Protein AF-A0A0C2FNZ2-F1 (afdb_monomer_lite)

Structure (mmCIF, N/CA/C/O backbone):
data_AF-A0A0C2FNZ2-F1
#
_entry.id   AF-A0A0C2FNZ2-F1
#
loop_
_atom_site.group_PDB
_atom_site.id
_atom_site.type_symbol
_atom_site.label_atom_id
_atom_site.label_alt_id
_atom_site.label_comp_id
_atom_site.label_asym_id
_atom_site.label_entity_id
_atom_site.label_seq_id
_atom_site.pdbx_PDB_ins_code
_atom_site.Cartn_x
_atom_site.Cartn_y
_atom_site.Cartn_z
_atom_site.occupancy
_atom_site.B_iso_or_equiv
_atom_site.auth_seq_id
_atom_site.auth_comp_id
_atom_site.auth_asym_id
_atom_site.auth_atom_id
_atom_site.pdbx_PDB_model_num
ATOM 1 N N . MET A 1 1 ? 77.112 -28.701 -34.394 1.00 52.25 1 MET A N 1
ATOM 2 C CA . MET A 1 1 ? 75.797 -28.163 -34.004 1.00 52.25 1 MET A CA 1
ATOM 3 C C . MET A 1 1 ? 74.976 -28.068 -35.262 1.00 52.25 1 MET A C 1
ATOM 5 O O . MET A 1 1 ? 75.379 -27.336 -36.154 1.00 52.25 1 MET A O 1
ATOM 9 N N . GLN A 1 2 ? 73.890 -28.813 -35.340 1.00 42.31 2 GLN A N 1
ATOM 10 C CA . GLN A 1 2 ? 72.737 -28.425 -36.137 1.00 42.31 2 GLN A CA 1
ATOM 11 C C . GLN A 1 2 ? 71.600 -29.243 -35.554 1.00 42.31 2 GLN A C 1
ATOM 13 O O . GLN A 1 2 ? 71.521 -30.451 -35.731 1.00 42.31 2 GLN A O 1
ATOM 18 N N . VA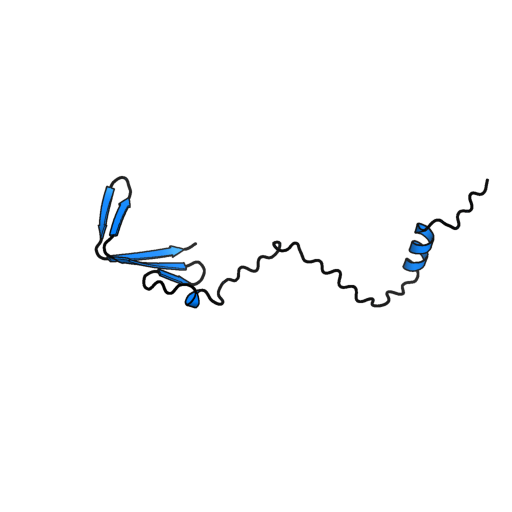L A 1 3 ? 70.889 -28.593 -34.641 1.00 49.69 3 VAL A N 1
ATOM 19 C CA . VAL A 1 3 ? 69.560 -29.026 -34.239 1.00 49.69 3 VAL A CA 1
ATOM 20 C C . VAL A 1 3 ? 68.750 -28.798 -35.505 1.00 49.69 3 VAL A C 1
ATOM 22 O O . VAL A 1 3 ? 68.749 -27.669 -35.991 1.00 49.69 3 VAL A O 1
ATOM 25 N N . ASP A 1 4 ? 68.216 -29.857 -36.106 1.00 48.78 4 ASP A N 1
ATOM 26 C CA . ASP A 1 4 ? 67.391 -29.740 -37.306 1.00 48.78 4 ASP A CA 1
ATOM 27 C C . ASP A 1 4 ? 66.199 -28.831 -36.959 1.00 48.78 4 ASP A C 1
ATOM 29 O O . ASP A 1 4 ? 65.287 -29.209 -36.226 1.00 48.78 4 ASP A O 1
ATOM 33 N N . GLU A 1 5 ? 66.285 -27.575 -37.395 1.00 57.56 5 GLU A N 1
ATOM 34 C CA . GLU A 1 5 ? 65.419 -26.451 -37.007 1.00 57.56 5 GLU A CA 1
ATOM 35 C C . GLU A 1 5 ? 64.095 -26.425 -37.800 1.00 57.56 5 GLU A C 1
ATOM 37 O O . GLU A 1 5 ? 63.333 -25.461 -37.716 1.00 57.56 5 GLU A O 1
ATOM 42 N N . ASP A 1 6 ? 63.819 -27.489 -38.563 1.00 56.34 6 ASP A N 1
ATOM 43 C CA . ASP A 1 6 ? 62.746 -27.570 -39.564 1.00 56.34 6 ASP A CA 1
ATOM 44 C C . ASP A 1 6 ? 61.444 -28.220 -39.056 1.00 56.34 6 ASP A C 1
ATOM 46 O O . ASP A 1 6 ? 60.476 -28.346 -39.812 1.00 56.34 6 ASP A O 1
ATOM 50 N N . ASP A 1 7 ? 61.381 -28.605 -37.779 1.00 59.69 7 ASP A N 1
ATOM 51 C CA . ASP A 1 7 ? 60.167 -29.156 -37.152 1.00 59.69 7 ASP A CA 1
ATOM 52 C C . ASP A 1 7 ? 59.623 -28.278 -36.015 1.00 59.69 7 ASP A C 1
ATOM 54 O O . ASP A 1 7 ? 58.913 -28.751 -35.128 1.00 59.69 7 ASP A O 1
ATOM 58 N N . ASP A 1 8 ? 59.913 -26.973 -36.048 1.00 69.12 8 ASP A N 1
ATOM 59 C CA . ASP A 1 8 ? 59.240 -26.012 -35.176 1.00 69.12 8 ASP A CA 1
ATOM 60 C C . ASP A 1 8 ? 57.819 -25.728 -35.718 1.00 69.12 8 ASP A C 1
ATOM 62 O O . ASP A 1 8 ? 57.666 -25.068 -36.758 1.00 69.12 8 ASP A O 1
ATOM 66 N N . PRO A 1 9 ? 56.747 -26.218 -35.059 1.00 63.44 9 PRO A N 1
ATOM 67 C CA . PRO A 1 9 ? 55.374 -26.083 -35.551 1.00 63.44 9 PRO A CA 1
ATOM 68 C C . PRO A 1 9 ? 54.945 -24.617 -35.692 1.00 63.44 9 PRO A C 1
ATOM 70 O O . PRO A 1 9 ? 54.048 -24.309 -36.478 1.00 63.44 9 PRO A O 1
ATOM 73 N N . ILE A 1 10 ? 55.613 -23.707 -34.976 1.00 64.75 10 ILE A N 1
ATOM 74 C CA . ILE A 1 10 ? 55.324 -22.274 -34.979 1.00 64.75 10 ILE A CA 1
ATOM 75 C C . ILE A 1 10 ? 55.731 -21.613 -36.305 1.00 64.75 10 ILE A C 1
ATOM 77 O O . ILE A 1 10 ? 55.003 -20.754 -36.803 1.00 64.75 10 ILE A O 1
ATOM 81 N N . ARG A 1 11 ? 56.836 -22.042 -36.937 1.00 67.44 11 ARG A N 1
ATOM 82 C CA . ARG A 1 11 ? 57.281 -21.501 -38.239 1.00 67.44 11 ARG A CA 1
ATOM 83 C C . ARG A 1 11 ? 56.346 -21.899 -39.385 1.00 67.44 11 ARG A C 1
ATOM 85 O O . ARG A 1 11 ? 55.980 -21.045 -40.186 1.00 67.44 11 ARG A O 1
ATOM 92 N N . ARG A 1 12 ? 55.861 -23.151 -39.404 1.00 65.25 12 ARG A N 1
ATOM 93 C CA . ARG A 1 12 ? 54.853 -23.613 -40.386 1.00 65.25 12 ARG A CA 1
ATOM 94 C C . ARG A 1 12 ? 53.542 -22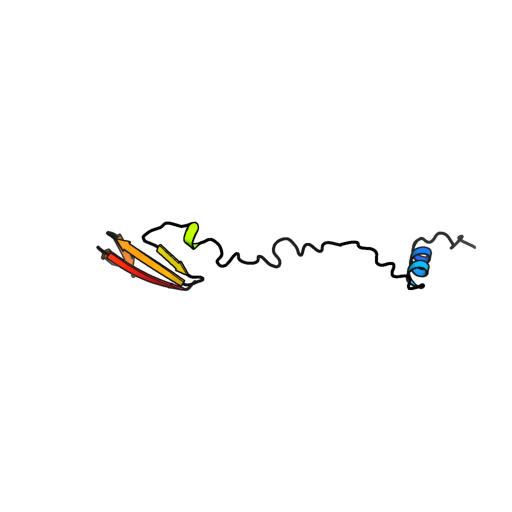.824 -40.302 1.00 65.25 12 ARG A C 1
ATOM 96 O O . ARG A 1 12 ? 52.892 -22.608 -41.321 1.00 65.25 12 ARG A O 1
ATOM 103 N N . ILE A 1 13 ? 53.150 -22.413 -39.096 1.00 65.19 13 ILE A N 1
ATOM 104 C CA . ILE A 1 13 ? 51.951 -21.596 -38.865 1.00 65.19 13 ILE A CA 1
ATOM 105 C C . ILE A 1 13 ? 52.181 -20.156 -39.340 1.00 65.19 13 ILE A C 1
ATOM 107 O O . ILE A 1 13 ? 51.307 -19.593 -39.991 1.00 65.19 13 ILE A O 1
ATOM 111 N N . ALA A 1 14 ? 53.358 -19.582 -39.081 1.00 66.62 14 ALA A N 1
ATOM 112 C CA . ALA A 1 14 ? 53.702 -18.227 -39.512 1.00 66.62 14 ALA A CA 1
ATOM 113 C C . ALA A 1 14 ? 53.735 -18.076 -41.045 1.00 66.62 14 ALA A C 1
ATOM 115 O O . ALA A 1 14 ? 53.179 -17.110 -41.567 1.00 66.62 14 ALA A O 1
ATOM 116 N N . ASP A 1 15 ? 54.298 -19.048 -41.771 1.00 63.78 15 ASP A N 1
ATOM 117 C CA . ASP A 1 15 ? 54.333 -19.018 -43.242 1.00 63.78 15 ASP A CA 1
ATOM 118 C C . ASP A 1 15 ? 52.937 -19.165 -43.866 1.00 63.78 15 ASP A C 1
ATOM 120 O O . ASP A 1 15 ? 52.647 -18.557 -44.894 1.00 63.78 15 ASP A O 1
ATOM 124 N N . ARG A 1 16 ? 52.033 -19.912 -43.216 1.00 60.66 16 ARG A N 1
ATOM 125 C CA . ARG A 1 16 ? 50.633 -20.054 -43.652 1.00 60.66 16 ARG A CA 1
ATOM 126 C C . ARG A 1 16 ? 49.803 -18.781 -43.427 1.00 60.66 16 ARG A C 1
ATOM 128 O O . ARG A 1 16 ? 48.806 -18.592 -44.109 1.00 60.66 16 ARG A O 1
ATOM 135 N N . ILE A 1 17 ? 50.200 -17.918 -42.490 1.00 63.25 17 ILE A N 1
ATOM 136 C CA . ILE A 1 17 ? 49.526 -16.638 -42.205 1.00 63.25 17 ILE A CA 1
ATOM 137 C C . ILE A 1 17 ? 50.089 -15.495 -43.080 1.0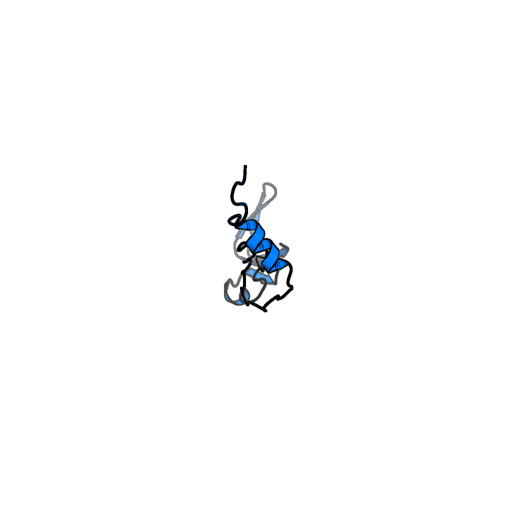0 63.25 17 ILE A C 1
ATOM 139 O O . ILE A 1 17 ? 49.408 -14.497 -43.303 1.00 63.25 17 ILE A O 1
ATOM 143 N N . GLY A 1 18 ? 51.324 -15.624 -43.587 1.00 60.59 18 GLY A N 1
ATOM 144 C CA . GLY A 1 18 ? 51.998 -14.598 -44.397 1.00 60.59 18 GLY A CA 1
ATOM 145 C C . GLY A 1 18 ? 51.544 -14.501 -45.861 1.00 60.59 18 GLY A C 1
ATOM 146 O O . GLY A 1 18 ? 51.696 -13.443 -46.473 1.00 60.59 18 GLY A O 1
ATOM 147 N N . ASP A 1 19 ? 50.969 -15.566 -46.420 1.00 57.28 19 ASP A N 1
ATOM 148 C CA . ASP A 1 19 ? 50.263 -15.549 -47.706 1.00 57.28 19 ASP A CA 1
ATOM 149 C C . ASP A 1 19 ? 48.772 -15.359 -47.420 1.00 57.28 19 ASP A C 1
ATOM 151 O O . ASP A 1 19 ? 48.117 -16.264 -46.912 1.00 57.28 19 ASP A O 1
ATOM 155 N N . GLY A 1 20 ? 48.260 -14.152 -47.671 1.00 55.53 20 GLY A N 1
ATOM 156 C CA . GLY A 1 20 ? 46.917 -13.683 -47.321 1.00 55.53 20 GLY A CA 1
ATOM 157 C C . GLY A 1 20 ? 45.750 -14.382 -48.032 1.00 55.53 20 GLY A C 1
ATOM 158 O O . GLY A 1 20 ? 44.830 -13.708 -48.494 1.00 55.53 20 GLY A O 1
ATOM 159 N N . GLN A 1 21 ? 45.735 -15.712 -48.084 1.00 49.22 21 GLN A N 1
ATOM 160 C CA . GLN A 1 21 ? 44.534 -16.510 -48.295 1.00 49.22 21 GLN A CA 1
ATOM 161 C C . GLN A 1 21 ? 43.743 -16.588 -46.986 1.00 49.22 21 GLN A C 1
ATOM 163 O O . GLN A 1 21 ? 43.728 -17.592 -46.278 1.00 49.22 21 GLN A O 1
ATOM 168 N N . ILE A 1 22 ? 43.048 -15.493 -46.679 1.00 48.09 22 ILE A N 1
ATOM 169 C CA . ILE A 1 22 ? 41.818 -15.553 -45.890 1.00 48.09 22 ILE A CA 1
ATOM 170 C C . ILE A 1 22 ? 40.770 -16.279 -46.738 1.00 48.09 22 ILE A C 1
ATOM 172 O O . ILE A 1 22 ? 39.950 -15.671 -47.421 1.00 48.09 22 ILE A O 1
ATOM 176 N N . GLU A 1 23 ? 40.855 -17.607 -46.767 1.00 45.53 23 GLU A N 1
ATOM 177 C CA . GLU A 1 23 ? 39.716 -18.421 -47.156 1.00 45.53 23 GLU A CA 1
ATOM 178 C C . GLU A 1 23 ? 38.626 -18.158 -46.117 1.00 45.53 23 GLU A C 1
ATOM 180 O O . GLU A 1 23 ? 38.834 -18.359 -44.919 1.00 45.53 23 GLU A O 1
ATOM 185 N N . ASP A 1 24 ? 37.520 -17.611 -46.617 1.00 49.75 24 ASP A N 1
ATOM 186 C CA . ASP A 1 24 ? 36.241 -17.318 -45.975 1.00 49.75 24 ASP A CA 1
ATOM 187 C C . ASP A 1 24 ? 35.688 -18.593 -45.317 1.00 49.75 24 ASP A C 1
ATOM 189 O O . ASP A 1 24 ? 34.837 -19.309 -45.838 1.00 49.75 24 ASP A O 1
ATOM 193 N N . GLY A 1 25 ? 36.316 -18.959 -44.206 1.00 40.91 25 GLY A N 1
ATOM 194 C CA . GLY A 1 25 ? 36.027 -20.128 -43.409 1.00 40.91 25 GLY A CA 1
ATOM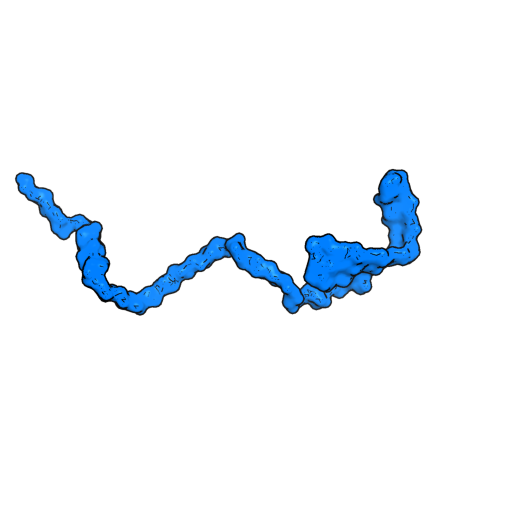 195 C C . GLY A 1 25 ? 35.074 -19.713 -42.318 1.00 40.91 25 GLY A C 1
ATOM 196 O O . GLY A 1 25 ? 35.508 -19.315 -41.239 1.00 40.91 25 GLY A O 1
ATOM 197 N N . GLU A 1 26 ? 33.789 -19.817 -42.639 1.00 48.97 26 GLU A N 1
ATOM 198 C CA . GLU A 1 26 ? 32.647 -19.881 -41.737 1.00 48.97 26 GLU A CA 1
ATOM 199 C C . GLU A 1 26 ? 32.965 -20.760 -40.514 1.00 48.97 26 GLU A C 1
ATOM 201 O O . GLU A 1 26 ? 32.659 -21.948 -40.441 1.00 48.97 26 GLU A O 1
ATOM 206 N N . GLN A 1 27 ? 33.620 -20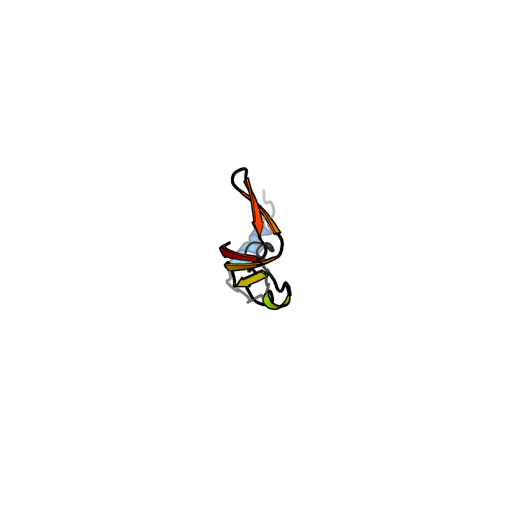.178 -39.523 1.00 41.56 27 GLN A N 1
ATOM 207 C CA . GLN A 1 27 ? 33.686 -20.699 -38.175 1.00 41.56 27 GLN A CA 1
ATOM 208 C C . GLN A 1 27 ? 33.102 -19.596 -37.328 1.00 41.56 27 GLN A C 1
ATOM 210 O O . GLN A 1 27 ? 33.791 -18.691 -36.868 1.00 41.56 27 GLN A O 1
ATOM 215 N N . ALA A 1 28 ? 31.779 -19.673 -37.204 1.00 45.16 28 ALA A N 1
ATOM 216 C CA . ALA A 1 28 ? 31.030 -19.078 -36.124 1.00 45.16 28 ALA A CA 1
ATOM 217 C C . ALA A 1 28 ? 31.653 -19.567 -34.810 1.00 45.16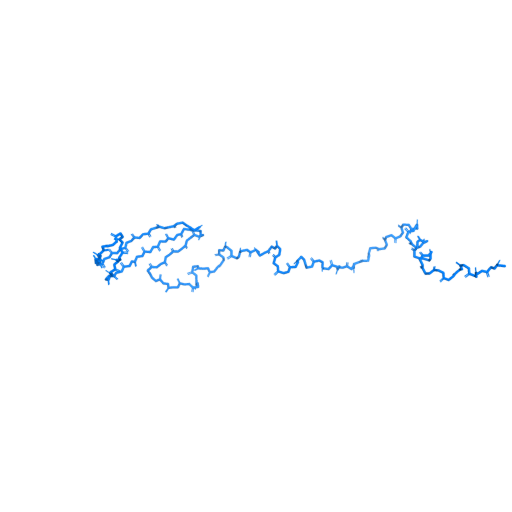 28 ALA A C 1
ATOM 219 O O . ALA A 1 28 ? 31.216 -20.545 -34.206 1.00 45.16 28 ALA A O 1
ATOM 220 N N . ILE A 1 29 ? 32.722 -18.896 -34.385 1.00 41.69 29 ILE A N 1
ATOM 221 C CA . ILE A 1 29 ? 33.051 -18.779 -32.980 1.00 41.69 29 ILE A CA 1
ATOM 222 C C . ILE A 1 29 ? 31.901 -17.935 -32.466 1.00 41.69 29 ILE A C 1
ATOM 224 O O . ILE A 1 29 ? 31.890 -16.712 -32.578 1.00 41.69 29 ILE A O 1
ATOM 228 N N . VAL A 1 30 ? 30.848 -18.632 -32.059 1.00 47.16 30 VAL A N 1
ATOM 229 C CA . VAL A 1 30 ? 29.793 -18.053 -31.262 1.00 47.16 30 VAL A CA 1
ATOM 230 C C . VAL A 1 30 ? 30.511 -17.639 -29.980 1.00 47.16 30 VAL A C 1
ATOM 232 O O . VAL A 1 30 ? 30.674 -18.438 -29.060 1.00 47.16 30 VAL A O 1
ATOM 235 N N . GLU A 1 31 ? 31.040 -16.414 -29.947 1.00 48.72 31 GLU A N 1
ATOM 236 C CA . GLU A 1 31 ? 31.051 -15.652 -28.708 1.00 48.72 31 GLU A CA 1
ATOM 237 C C . GLU A 1 31 ? 29.573 -15.531 -28.332 1.00 48.72 31 GLU A C 1
ATOM 239 O O . GLU A 1 31 ? 28.895 -14.557 -28.648 1.00 48.72 31 GLU A O 1
ATOM 244 N N . GLU A 1 32 ? 29.040 -16.588 -27.714 1.00 49.66 32 GLU A N 1
ATOM 245 C CA . GLU A 1 32 ? 28.000 -16.414 -26.722 1.00 49.66 32 GLU A CA 1
ATOM 246 C C . GLU A 1 32 ? 28.675 -15.585 -25.642 1.00 49.66 32 GLU A C 1
ATOM 248 O O . GLU A 1 32 ? 29.340 -16.102 -24.741 1.00 49.66 32 GLU A O 1
ATOM 253 N N . ASP A 1 33 ? 28.577 -14.270 -25.832 1.00 52.16 33 ASP A N 1
ATOM 254 C CA . ASP A 1 33 ? 28.679 -13.279 -24.783 1.00 52.16 33 ASP A CA 1
ATOM 255 C C . ASP A 1 33 ? 28.012 -13.921 -23.556 1.00 52.16 33 ASP A C 1
ATOM 257 O O . ASP A 1 33 ? 26.849 -14.337 -23.665 1.00 52.16 33 ASP A O 1
ATOM 261 N N . PRO A 1 34 ? 28.779 -14.189 -22.479 1.00 56.44 34 PRO A N 1
ATOM 262 C CA . PRO A 1 34 ? 28.396 -15.080 -21.389 1.00 56.44 34 PRO A CA 1
ATOM 263 C C . PRO A 1 34 ? 26.956 -14.795 -21.032 1.00 56.44 34 PRO A C 1
ATOM 265 O O . PRO A 1 34 ? 26.688 -13.637 -20.765 1.00 56.44 34 PRO A O 1
ATOM 268 N N . LEU A 1 35 ? 26.081 -15.807 -21.107 1.00 51.12 35 LEU A N 1
ATOM 269 C CA . LEU A 1 35 ? 24.603 -15.806 -21.043 1.00 51.12 35 LEU A CA 1
ATOM 270 C C . LEU A 1 35 ? 23.965 -14.940 -19.914 1.00 51.12 35 LEU A C 1
ATOM 272 O O . LEU A 1 35 ? 23.209 -15.454 -19.092 1.00 51.12 35 LEU A O 1
ATOM 276 N N . ASN A 1 36 ? 24.347 -13.660 -19.842 1.00 53.44 36 ASN A N 1
ATOM 277 C CA . ASN A 1 36 ? 24.095 -12.589 -18.870 1.00 53.44 36 ASN A CA 1
ATOM 278 C C . ASN A 1 36 ? 24.951 -11.292 -19.108 1.00 53.44 36 ASN A C 1
ATOM 280 O O . ASN A 1 36 ? 25.146 -10.511 -18.178 1.00 53.44 36 ASN A O 1
ATOM 284 N N . SER A 1 37 ? 25.532 -11.027 -20.287 1.00 49.97 37 SER A N 1
ATOM 285 C CA . SER A 1 37 ? 26.091 -9.684 -20.611 1.00 49.97 37 SER A CA 1
ATOM 286 C C . SER A 1 37 ? 25.060 -8.732 -21.219 1.00 49.97 37 SER A C 1
ATOM 288 O O . SER A 1 37 ? 25.275 -7.525 -21.302 1.00 49.97 37 SER A O 1
ATOM 290 N N . GLY A 1 38 ? 23.941 -9.300 -21.653 1.00 50.50 38 GLY A N 1
ATOM 291 C CA . GLY A 1 38 ? 22.783 -8.636 -22.223 1.00 50.50 38 GLY A CA 1
ATOM 292 C C . GLY A 1 38 ? 21.569 -9.495 -21.919 1.00 50.50 38 GLY A C 1
ATOM 293 O O . GLY A 1 38 ? 21.022 -10.123 -22.818 1.00 50.50 38 GLY A O 1
ATOM 294 N N . ASP A 1 39 ? 21.209 -9.585 -20.634 1.00 49.25 39 ASP A N 1
ATOM 295 C CA . ASP A 1 39 ? 19.837 -9.903 -20.239 1.00 49.25 39 ASP A CA 1
ATOM 296 C C . ASP A 1 39 ? 18.967 -8.837 -20.908 1.00 49.25 39 ASP A C 1
ATOM 298 O O . ASP A 1 39 ? 18.839 -7.719 -20.405 1.00 49.25 39 ASP A O 1
ATOM 302 N N . ASP A 1 40 ? 18.502 -9.130 -22.126 1.00 56.44 40 ASP A N 1
ATOM 303 C CA . ASP A 1 40 ? 17.436 -8.380 -22.766 1.00 56.44 40 ASP A CA 1
ATOM 304 C C . ASP A 1 40 ? 16.246 -8.598 -21.849 1.00 56.44 40 ASP A C 1
ATOM 306 O O . ASP A 1 40 ? 15.544 -9.614 -21.924 1.00 56.44 40 ASP A O 1
ATOM 310 N N . GLN A 1 41 ? 16.142 -7.690 -20.872 1.00 56.16 41 GLN A N 1
ATOM 311 C CA . GLN A 1 41 ? 15.007 -7.542 -19.995 1.00 56.16 41 GLN A CA 1
ATOM 312 C C . GLN A 1 41 ? 13.814 -7.741 -20.905 1.00 56.16 41 GLN A C 1
ATOM 314 O O . GLN A 1 41 ? 13.601 -6.935 -21.807 1.00 56.16 41 GLN A O 1
ATOM 319 N N . SER A 1 42 ? 13.099 -8.850 -20.737 1.00 58.56 42 SER A N 1
ATOM 320 C CA . SER A 1 42 ? 11.888 -9.123 -21.497 1.00 58.56 42 SER A CA 1
ATOM 321 C C . SER A 1 42 ? 10.837 -8.129 -20.991 1.00 58.56 42 SER A C 1
ATOM 323 O O . SER A 1 42 ? 9.970 -8.438 -20.175 1.00 58.56 42 SER A O 1
ATOM 325 N N . ASP A 1 43 ? 11.027 -6.873 -21.377 1.00 55.66 43 ASP A N 1
ATOM 326 C CA . ASP A 1 43 ? 10.389 -5.663 -20.898 1.00 55.66 43 ASP A CA 1
ATOM 327 C C . ASP A 1 43 ? 9.232 -5.370 -21.825 1.00 55.66 43 ASP A C 1
ATOM 329 O O . ASP A 1 43 ? 9.286 -4.388 -22.540 1.00 55.66 43 ASP A O 1
ATOM 333 N N . ASP A 1 44 ? 8.237 -6.261 -21.886 1.00 54.28 44 ASP A N 1
ATOM 334 C CA . ASP A 1 44 ? 6.828 -5.881 -22.107 1.00 54.28 44 ASP A CA 1
ATOM 335 C C . ASP A 1 44 ? 5.967 -6.991 -22.742 1.00 54.28 44 ASP A C 1
ATOM 337 O O . ASP A 1 44 ? 4.746 -6.890 -22.662 1.00 54.28 44 ASP A O 1
ATOM 341 N N . GLU A 1 45 ? 6.508 -8.061 -23.335 1.00 51.31 45 GLU A N 1
ATOM 342 C CA . GLU A 1 45 ? 5.691 -8.812 -24.315 1.00 51.31 45 GLU A CA 1
ATOM 343 C C . GLU A 1 45 ? 4.600 -9.760 -23.773 1.00 51.31 45 GLU A C 1
ATOM 345 O O . GLU A 1 45 ? 3.786 -10.212 -24.570 1.00 51.31 45 GLU A O 1
ATOM 350 N N . ASP A 1 46 ? 4.487 -10.032 -22.464 1.00 51.91 46 ASP A N 1
ATOM 351 C CA . ASP A 1 46 ? 3.380 -10.888 -21.972 1.00 51.91 46 ASP A CA 1
ATOM 352 C C . ASP A 1 46 ? 3.001 -10.685 -20.488 1.00 51.91 46 ASP A C 1
ATOM 354 O O . ASP A 1 46 ? 2.494 -11.585 -19.818 1.00 51.91 46 ASP A O 1
ATOM 358 N N . LEU A 1 47 ? 3.260 -9.502 -19.914 1.00 53.72 47 LEU A N 1
ATOM 359 C CA . LEU A 1 47 ? 2.955 -9.251 -18.491 1.00 53.72 47 LEU A CA 1
ATOM 360 C C . LEU A 1 47 ? 1.523 -8.768 -18.233 1.00 53.72 47 LEU A C 1
ATOM 362 O O . LEU A 1 47 ? 1.042 -8.936 -17.113 1.00 53.72 47 LEU A O 1
ATOM 366 N N . GLU A 1 48 ? 0.819 -8.257 -19.252 1.00 53.16 48 GLU A N 1
ATOM 367 C CA . GLU A 1 48 ? -0.643 -8.067 -19.186 1.00 53.16 48 GLU A CA 1
ATOM 368 C C . GLU A 1 48 ? -1.391 -9.407 -19.067 1.00 53.16 48 GLU A C 1
ATOM 370 O O . GLU A 1 48 ? -2.491 -9.458 -18.529 1.00 53.16 48 GLU A O 1
ATOM 375 N N . THR A 1 49 ? -0.775 -10.494 -19.524 1.00 52.16 49 THR A N 1
ATOM 376 C CA . THR A 1 49 ? -1.341 -11.847 -19.637 1.00 52.16 49 THR A CA 1
ATOM 377 C C . THR A 1 49 ? -0.881 -12.781 -18.517 1.00 52.16 49 THR A C 1
ATOM 379 O O . THR A 1 49 ? -1.515 -13.808 -18.283 1.00 52.16 49 THR A O 1
ATOM 382 N N . LEU A 1 50 ? 0.205 -12.450 -17.803 1.00 53.72 50 LEU A N 1
ATOM 383 C CA . LEU A 1 50 ? 0.763 -13.318 -16.756 1.00 53.72 50 LEU A CA 1
ATOM 384 C C . LEU A 1 50 ? 0.197 -13.053 -15.349 1.00 53.72 50 LEU A C 1
ATOM 386 O O . LEU A 1 50 ? 0.301 -13.918 -14.478 1.00 53.72 50 LEU A O 1
ATOM 390 N N . PHE A 1 51 ? -0.415 -11.888 -15.113 1.00 53.12 51 PHE A N 1
ATOM 391 C CA . PHE A 1 51 ? -1.011 -11.539 -13.821 1.00 53.12 51 PHE A CA 1
ATOM 392 C C . PHE A 1 51 ? -2.427 -10.972 -13.978 1.00 53.12 51 PHE A C 1
ATOM 394 O O . PHE A 1 51 ? -2.627 -9.762 -13.949 1.00 53.12 51 PHE A O 1
ATOM 401 N N . ASP A 1 52 ? -3.427 -11.856 -14.018 1.00 53.47 52 ASP A N 1
ATOM 402 C CA . ASP A 1 52 ? -4.832 -11.504 -13.760 1.00 53.47 52 ASP A CA 1
ATOM 403 C C . ASP A 1 52 ? -5.042 -11.249 -12.257 1.00 53.47 52 ASP A C 1
ATOM 405 O O . ASP A 1 52 ? -5.696 -12.002 -11.531 1.00 53.47 52 ASP A O 1
ATOM 409 N N . ALA A 1 53 ? -4.422 -10.190 -11.744 1.00 65.88 53 ALA A N 1
ATOM 410 C CA . ALA A 1 53 ? -4.741 -9.660 -10.432 1.00 65.88 53 ALA A CA 1
ATOM 411 C C . ALA A 1 53 ? -5.609 -8.417 -10.628 1.00 65.88 53 ALA A C 1
ATOM 413 O O . ALA A 1 53 ? -5.081 -7.325 -10.801 1.00 65.88 53 ALA A O 1
ATOM 414 N N . ASP A 1 54 ? -6.935 -8.562 -10.506 1.00 73.75 54 ASP A N 1
ATOM 415 C CA . ASP A 1 54 ? -7.933 -7.472 -10.628 1.00 73.75 54 ASP A CA 1
ATOM 416 C C . ASP A 1 54 ? -7.573 -6.181 -9.860 1.00 73.75 54 ASP A C 1
ATOM 418 O O . ASP A 1 54 ? -8.075 -5.090 -10.131 1.00 73.75 54 ASP A O 1
ATOM 422 N N . ASN A 1 55 ? -6.717 -6.311 -8.848 1.00 81.62 55 ASN A N 1
ATOM 423 C CA . ASN A 1 55 ? -6.369 -5.274 -7.895 1.00 81.62 55 ASN A CA 1
ATOM 424 C C . ASN A 1 55 ? -4.978 -4.651 -8.125 1.00 81.62 55 ASN A C 1
ATOM 426 O O . ASN A 1 55 ? -4.632 -3.714 -7.404 1.00 81.62 55 ASN A O 1
ATOM 430 N N . VAL A 1 56 ? -4.172 -5.124 -9.084 1.00 86.50 56 VAL A N 1
ATOM 431 C CA . VAL A 1 56 ? -2.808 -4.621 -9.347 1.00 86.50 56 VAL A CA 1
ATOM 432 C C . VAL A 1 56 ? -2.565 -4.532 -10.849 1.00 86.50 56 VAL A C 1
ATOM 434 O O . VAL A 1 56 ? -2.742 -5.500 -11.568 1.00 86.50 56 VAL A O 1
ATOM 437 N N . HIS A 1 57 ? -2.136 -3.364 -11.315 1.00 86.25 57 HIS A N 1
ATOM 438 C CA . HIS A 1 57 ? -1.861 -3.088 -12.721 1.00 86.25 57 HIS A CA 1
ATOM 439 C C . HIS A 1 57 ? -0.442 -2.543 -12.860 1.00 86.25 57 HIS A C 1
ATOM 441 O O . HIS A 1 57 ? 0.000 -1.736 -12.036 1.00 86.25 57 HIS A O 1
ATOM 447 N N . ARG A 1 58 ? 0.260 -2.943 -13.920 1.00 83.94 58 ARG A N 1
ATOM 448 C CA . ARG A 1 58 ? 1.617 -2.481 -14.215 1.00 83.94 58 ARG A CA 1
ATOM 449 C C . ARG A 1 58 ? 1.737 -2.081 -15.682 1.00 83.94 58 ARG A C 1
ATOM 451 O O . ARG A 1 58 ? 1.265 -2.805 -16.545 1.00 83.94 58 ARG A O 1
ATOM 458 N N . ALA A 1 59 ? 2.407 -0.965 -15.949 1.00 83.75 59 ALA A N 1
ATOM 459 C CA . ALA A 1 59 ? 2.847 -0.563 -17.282 1.00 83.75 59 ALA A CA 1
ATOM 460 C C . ALA A 1 59 ? 4.316 -0.132 -17.195 1.00 83.75 59 ALA A C 1
ATOM 462 O O . ALA A 1 59 ? 4.613 0.917 -16.613 1.00 83.75 59 ALA A O 1
ATOM 463 N N . ARG A 1 60 ? 5.232 -0.947 -17.738 1.00 86.25 60 ARG A N 1
ATOM 464 C CA . ARG A 1 60 ? 6.688 -0.808 -17.541 1.00 86.25 60 ARG A CA 1
ATOM 465 C C . ARG A 1 60 ? 7.054 -0.693 -16.054 1.00 86.25 60 ARG A C 1
ATOM 467 O O . ARG A 1 60 ? 6.654 -1.539 -15.255 1.00 86.25 60 ARG A O 1
ATOM 474 N N . SER A 1 61 ? 7.738 0.386 -15.665 1.00 85.88 61 SER A N 1
ATOM 475 C CA . SER A 1 61 ? 8.116 0.709 -14.284 1.00 85.88 61 SER A CA 1
ATOM 476 C C . SER A 1 61 ? 6.973 1.251 -13.422 1.00 85.88 61 SER A C 1
ATOM 478 O O . SER A 1 61 ? 7.139 1.409 -12.213 1.00 85.88 61 SER A O 1
ATOM 480 N N . LYS A 1 62 ? 5.807 1.563 -14.003 1.00 89.12 62 LYS A N 1
ATOM 481 C CA . LYS A 1 62 ? 4.699 2.190 -13.274 1.00 89.12 62 LYS A CA 1
ATOM 482 C C . LYS A 1 62 ? 3.735 1.150 -12.739 1.00 89.12 62 LYS A C 1
ATOM 484 O O . LYS A 1 62 ? 3.203 0.333 -13.487 1.00 89.12 62 LYS A O 1
ATOM 489 N N . TRP A 1 63 ? 3.433 1.265 -11.456 1.00 90.69 63 TRP A N 1
ATOM 490 C CA . TRP A 1 63 ? 2.537 0.390 -10.717 1.00 90.69 63 TRP A CA 1
ATOM 491 C C . TRP A 1 63 ? 1.300 1.151 -10.268 1.00 90.69 63 TRP A C 1
ATOM 493 O O . TRP A 1 63 ? 1.398 2.284 -9.798 1.00 90.69 63 TRP A O 1
ATOM 503 N N . LYS A 1 64 ? 0.137 0.509 -10.364 1.00 92.69 64 LYS A N 1
ATOM 504 C CA . LYS A 1 64 ? -1.121 0.974 -9.780 1.00 92.69 64 LYS A CA 1
ATOM 505 C C . LYS A 1 64 ? -1.776 -0.152 -8.999 1.00 92.69 64 LYS A C 1
ATOM 507 O O . LYS A 1 64 ? -1.852 -1.276 -9.482 1.00 92.69 64 LYS A O 1
ATOM 512 N N . PHE A 1 65 ? -2.301 0.145 -7.819 1.00 92.31 65 PHE A N 1
ATOM 513 C CA . PHE A 1 65 ? -2.991 -0.839 -6.986 1.00 92.31 65 PHE A CA 1
ATOM 514 C C . PHE A 1 65 ? -4.327 -0.311 -6.468 1.00 92.31 65 PHE A C 1
ATOM 516 O O . PHE A 1 65 ? -4.498 0.889 -6.250 1.00 92.31 65 PHE A O 1
ATOM 523 N N . GLN A 1 66 ? -5.276 -1.228 -6.290 1.00 94.06 66 GLN A N 1
ATOM 524 C CA . GLN A 1 66 ? -6.628 -1.006 -5.781 1.00 94.06 66 GLN A CA 1
ATOM 525 C C . GLN A 1 66 ? -6.929 -2.066 -4.716 1.00 94.06 66 GLN A C 1
ATOM 527 O O . GLN A 1 66 ? -7.268 -3.202 -5.022 1.00 94.06 66 GLN A O 1
ATOM 532 N N . LEU A 1 67 ? -6.799 -1.707 -3.445 1.00 93.75 67 LEU A N 1
ATOM 533 C CA . LEU A 1 67 ? -6.961 -2.606 -2.302 1.00 93.75 67 LEU A CA 1
ATOM 534 C C . LEU A 1 67 ? -8.291 -2.348 -1.589 1.00 93.75 67 LEU A C 1
ATOM 536 O O . LEU A 1 67 ? -8.842 -1.245 -1.662 1.00 93.75 67 LEU A O 1
ATOM 540 N N . LYS A 1 68 ? -8.796 -3.344 -0.855 1.00 95.00 68 LYS A N 1
ATOM 541 C CA . LYS A 1 68 ? -10.020 -3.238 -0.044 1.00 95.00 68 LYS A CA 1
ATOM 542 C C . LYS A 1 68 ? -9.834 -3.871 1.331 1.00 95.00 68 LYS A C 1
ATOM 544 O O . LYS A 1 68 ? -9.016 -4.772 1.472 1.00 95.00 68 LYS A O 1
ATOM 549 N N . ASP A 1 69 ? -10.599 -3.380 2.303 1.00 96.56 69 ASP A N 1
ATOM 550 C CA . ASP A 1 69 ? -10.731 -3.944 3.656 1.00 96.56 69 ASP A CA 1
ATOM 551 C C . ASP A 1 69 ? -9.396 -4.245 4.365 1.00 96.56 69 ASP A C 1
ATOM 553 O O . ASP A 1 69 ? -9.207 -5.311 4.949 1.00 96.56 69 ASP A O 1
ATOM 557 N N . GLY A 1 70 ? -8.450 -3.304 4.303 1.00 95.44 70 GLY A N 1
ATOM 558 C CA . GLY A 1 70 ? -7.094 -3.497 4.816 1.00 95.44 70 GLY A CA 1
ATOM 559 C C . GLY A 1 70 ? -6.760 -2.673 6.057 1.00 95.44 70 GLY A C 1
ATOM 560 O O . GLY A 1 70 ? -7.445 -1.714 6.421 1.00 95.44 70 GLY A O 1
ATOM 561 N N . ILE A 1 71 ? -5.654 -3.055 6.693 1.00 97.31 71 ILE A N 1
ATOM 562 C CA . ILE A 1 71 ? -5.049 -2.369 7.836 1.00 97.31 71 ILE A CA 1
ATOM 563 C C . ILE A 1 71 ? -3.606 -2.018 7.454 1.00 97.31 71 ILE A C 1
ATOM 565 O O . ILE A 1 71 ? -2.906 -2.845 6.875 1.00 97.31 71 ILE A O 1
ATOM 569 N N . MET A 1 72 ? -3.167 -0.795 7.747 1.00 96.69 72 MET A N 1
ATOM 570 C CA . MET A 1 72 ? -1.811 -0.297 7.504 1.00 96.69 72 MET A CA 1
ATOM 571 C C . MET A 1 72 ? -1.190 0.194 8.809 1.00 96.69 72 MET A C 1
ATOM 573 O O . MET A 1 72 ? -1.874 0.809 9.622 1.00 96.69 72 MET A O 1
ATOM 577 N N . HIS A 1 73 ? 0.112 -0.021 8.972 1.00 97.31 73 HIS A N 1
ATOM 578 C CA . HIS A 1 73 ? 0.896 0.534 10.070 1.00 97.31 73 HIS A CA 1
ATOM 579 C C . HIS A 1 73 ? 1.945 1.489 9.498 1.00 97.31 73 HIS A C 1
ATOM 581 O O . HIS A 1 73 ? 2.827 1.058 8.757 1.00 97.31 73 HIS A O 1
ATOM 587 N N . ILE A 1 74 ? 1.825 2.783 9.797 1.00 97.31 74 ILE A N 1
ATOM 588 C CA . ILE A 1 74 ? 2.680 3.847 9.251 1.00 97.31 74 ILE A CA 1
ATOM 589 C C . ILE A 1 74 ? 3.022 4.811 10.384 1.00 97.31 74 ILE A C 1
ATOM 591 O O . ILE A 1 74 ? 2.132 5.224 11.127 1.00 97.31 74 ILE A O 1
ATOM 595 N N . ASP A 1 75 ? 4.301 5.165 10.521 1.00 97.12 75 ASP A N 1
ATOM 596 C CA . ASP A 1 75 ? 4.801 6.106 11.533 1.00 97.12 75 ASP A CA 1
ATOM 597 C C . ASP A 1 75 ? 4.298 5.797 12.951 1.00 97.12 75 ASP A C 1
ATOM 599 O O . ASP A 1 75 ? 3.769 6.656 13.661 1.00 97.12 75 ASP A O 1
ATOM 603 N N . ASN A 1 76 ? 4.455 4.536 13.369 1.00 97.56 76 ASN A N 1
ATOM 604 C CA . ASN A 1 76 ? 4.047 4.056 14.690 1.00 97.56 76 ASN A CA 1
ATOM 605 C C . ASN A 1 76 ? 2.532 4.159 14.965 1.00 97.56 76 ASN A C 1
ATOM 607 O O . ASN A 1 76 ? 2.112 4.171 16.126 1.00 97.56 76 ASN A O 1
ATOM 611 N N . LYS A 1 77 ? 1.706 4.221 13.913 1.00 98.25 77 LYS A N 1
ATOM 612 C CA . LYS A 1 77 ? 0.251 4.348 14.010 1.00 98.25 77 LYS A CA 1
ATOM 613 C C . LYS A 1 77 ? -0.484 3.386 13.079 1.00 98.25 77 LYS A C 1
ATOM 615 O O . LYS A 1 77 ? -0.089 3.185 11.934 1.00 98.25 77 LYS A O 1
ATOM 620 N N . ASP A 1 78 ? -1.600 2.858 13.576 1.00 98.12 78 ASP A N 1
ATOM 621 C CA . ASP A 1 78 ? -2.481 1.956 12.837 1.00 98.12 78 ASP A CA 1
ATOM 622 C C . ASP A 1 78 ? -3.590 2.715 12.097 1.00 98.12 78 ASP A C 1
ATOM 624 O O . ASP A 1 78 ? -4.197 3.657 12.621 1.00 98.12 78 ASP A O 1
ATOM 628 N N . TYR A 1 79 ? -3.880 2.262 10.881 1.00 97.44 79 TYR A N 1
ATOM 629 C CA . TYR A 1 79 ? -4.907 2.789 9.991 1.00 97.44 79 TYR A CA 1
ATOM 630 C C . TYR A 1 79 ? -5.726 1.641 9.419 1.00 97.44 79 TYR A C 1
ATOM 632 O O . TYR A 1 79 ? -5.169 0.643 8.984 1.00 97.44 79 TYR A O 1
ATOM 640 N N . CYS A 1 80 ? -7.041 1.806 9.339 1.00 97.44 80 CYS A N 1
ATOM 641 C CA . CYS A 1 80 ? -7.919 0.871 8.640 1.00 97.44 80 CYS A CA 1
ATOM 642 C C . CYS A 1 80 ? -8.521 1.566 7.421 1.00 97.44 80 CYS A C 1
ATOM 644 O O . CYS A 1 80 ? -8.872 2.747 7.490 1.00 97.44 80 CYS A O 1
ATOM 646 N N . PHE A 1 81 ? -8.686 0.840 6.319 1.00 96.25 81 PHE A N 1
ATOM 647 C CA . PHE A 1 81 ? -9.299 1.364 5.106 1.00 96.25 81 PHE A CA 1
ATOM 648 C C . PHE A 1 81 ? -10.297 0.373 4.511 1.00 96.25 81 PHE A C 1
ATOM 650 O O . PHE A 1 81 ? -10.085 -0.833 4.499 1.00 96.25 81 PHE A O 1
ATOM 657 N N . GLN A 1 82 ? -11.391 0.903 3.971 1.00 97.25 82 GLN A N 1
ATOM 658 C CA . GLN A 1 82 ? -12.355 0.121 3.190 1.00 97.25 82 GLN A CA 1
ATOM 659 C C . GLN A 1 82 ? -11.906 -0.028 1.734 1.00 97.25 82 GLN A C 1
ATOM 661 O O . GLN A 1 82 ? -12.095 -1.077 1.128 1.00 97.25 82 GLN A O 1
ATOM 666 N N . LYS A 1 83 ? -11.287 1.017 1.169 1.00 95.69 83 LYS A N 1
ATOM 667 C CA . LYS A 1 83 ? -10.658 1.018 -0.157 1.00 95.69 83 LYS A CA 1
ATOM 668 C C . LYS A 1 83 ? -9.391 1.869 -0.122 1.00 95.69 83 LYS A C 1
ATOM 670 O O . LYS A 1 83 ? -9.389 2.905 0.540 1.00 95.69 83 LYS A O 1
ATOM 675 N N . CYS A 1 84 ? -8.345 1.450 -0.823 1.00 95.44 84 CYS A N 1
ATOM 676 C CA . CYS A 1 84 ? -7.100 2.200 -0.970 1.00 95.44 84 CYS A CA 1
ATOM 677 C C . CYS A 1 84 ? -6.614 2.097 -2.415 1.00 95.44 84 CYS A C 1
ATOM 679 O O . CYS A 1 84 ? -6.557 1.004 -2.968 1.00 95.44 84 CYS A O 1
ATOM 681 N N . SER A 1 85 ? -6.269 3.232 -3.014 1.00 95.00 85 SER A N 1
ATOM 682 C CA . SER A 1 85 ? -5.656 3.302 -4.336 1.00 95.00 85 SER A CA 1
ATOM 683 C C . SER A 1 85 ? -4.270 3.910 -4.222 1.00 95.00 85 SER A C 1
ATOM 685 O O . SER A 1 85 ? -4.111 4.890 -3.489 1.00 95.00 85 SER A O 1
ATOM 687 N N . GLY A 1 86 ? -3.305 3.413 -4.986 1.00 95.19 86 GLY A N 1
ATOM 688 C CA . GLY A 1 86 ? -1.997 4.052 -5.048 1.00 95.19 86 GLY A CA 1
ATOM 689 C C . GLY A 1 86 ? -1.253 3.795 -6.343 1.00 95.19 86 GLY A C 1
ATOM 690 O O . GLY A 1 86 ? -1.598 2.900 -7.116 1.00 95.19 86 GLY A O 1
ATOM 691 N N . GLU A 1 87 ? -0.257 4.646 -6.566 1.00 95.62 87 GLU A N 1
ATOM 692 C CA . GLU A 1 87 ? 0.624 4.625 -7.725 1.00 95.62 87 GLU A CA 1
ATOM 693 C C . GLU A 1 87 ? 2.077 4.637 -7.237 1.00 95.62 87 GLU A C 1
ATOM 695 O O . GLU A 1 87 ? 2.389 5.302 -6.246 1.00 95.62 87 GLU A O 1
ATOM 700 N N . ALA A 1 88 ? 2.949 3.890 -7.908 1.00 94.12 88 ALA A N 1
ATOM 701 C CA . ALA A 1 88 ? 4.378 3.837 -7.614 1.00 94.12 88 ALA A CA 1
ATOM 702 C C . ALA A 1 88 ? 5.194 3.698 -8.905 1.00 94.12 88 ALA A C 1
ATOM 704 O O . ALA A 1 88 ? 4.676 3.267 -9.936 1.00 94.12 88 ALA A O 1
ATOM 705 N N . GLU A 1 89 ? 6.469 4.057 -8.835 1.00 94.50 89 GLU A N 1
ATOM 706 C CA . GLU A 1 89 ? 7.444 3.893 -9.912 1.00 94.50 89 GLU A CA 1
ATOM 707 C C . GLU A 1 89 ? 8.620 3.068 -9.375 1.00 94.50 89 GLU A C 1
ATOM 709 O O . GLU A 1 89 ? 9.015 3.258 -8.220 1.00 94.50 89 GLU A O 1
ATOM 714 N N . TRP A 1 90 ? 9.097 2.115 -10.177 1.00 85.25 90 TRP A N 1
ATOM 715 C CA . TRP A 1 90 ? 10.202 1.202 -9.868 1.00 85.25 90 TRP A CA 1
ATOM 716 C C . TRP A 1 90 ? 11.458 1.566 -10.657 1.00 85.25 90 TRP A C 1
ATOM 718 O O . TRP A 1 90 ? 11.328 1.778 -11.884 1.00 85.25 90 TRP A O 1
#

Radius of gyration: 32.35 Å; chains: 1; bounding box: 88×36×63 Å

pLDDT: mean 70.05, std 19.94, range [40.91, 98.25]

Organism: NCBI:txid51022

InterPro domains:
  IPR004855 Transcription factor IIA, alpha/beta subunit [PF03153] (12-90)
  IPR004855 Transcription factor IIA, alpha/beta subunit [PTHR12694] (7-90)
  IPR004855 Transcription factor IIA, alpha/beta subunit [SM01371] (1-90)
  IPR009088 Transcription factor IIA, beta-barrel [G3DSA:2.30.18.10] (34-90)
  IPR009088 Transcription factor IIA, beta-barrel [SSF50784] (40-90)

Secondary structure (DSSP, 8-state):
----GGG-HHHHHHHHHHS---------------TTS------STTHHHH---TTEEEETTEEEEEEEEEEEEETTEEEEEEEEEEEEE-

Sequence (90 aa):
MQVDEDDDPIRRIADRIGDGQIEDGEQAIVEEDPLNSGDDQSDDEDLETLFDADNVHRARSKWKFQLKDGIMHIDNKDYCFQKCSGEAEW

Foldseek 3Di:
DPPPPPPPVVVVVVVVVVPPPPPVDPDPPPPPVPVPPCPVPPQDDDPVPPDPPVAWDDDRQKIKGKDAFDWDQDPNDIDTHGIDIDMDGD